Protein AF-A0A2E6GBR0-F1 (afdb_monomer)

pLDDT: mean 82.97, std 11.08, range [47.06, 92.75]

Solvent-accessible surface area (backbone atoms only — not comparable to full-atom values): 4962 Å² total; per-residue (Å²): 114,69,68,62,54,52,50,49,54,52,37,52,53,50,30,54,51,51,44,61,63,38,75,78,36,67,70,58,43,57,55,34,50,76,39,42,78,39,27,40,24,39,39,33,45,91,60,87,48,30,32,29,40,33,25,52,92,62,37,61,44,57,42,83,40,82,57,96,80,38,77,40,76,48,78,43,34,64,67,57,55,52,45,68,75,68,56,84,128

Nearest PDB structures (foldseek):
  6h6p-assembly1_A  TM=8.277E-01  e=2.212E-04  Escherichia coli K-12
  6h6o-assembly1_A  TM=8.328E-01  e=2.212E-04  Escherichia coli K-12
  5a23-assembly1_C  TM=8.916E-01  e=1.043E-02  Pseudomonas aeruginosa
  2cg2-assembly1_A-2  TM=8.653E-01  e=1.792E-02  Pseudomonas aeruginosa PAO1
  2cfz-assembly1_A  TM=8.601E-01  e=2.688E-02  Pseudomonas aeruginosa PAO1

Foldseek 3Di:
DVVQVVVAVVQVVVQVVVQVVCVPPPVSLVVLVVQAQAKEWEQAPPPRWIKIWHRHPSGIHIDTDDDPPHPYYDYYHPVVVVCVVPDDD

Structure (mmCIF, N/CA/C/O backbone):
data_AF-A0A2E6GBR0-F1
#
_entry.id   AF-A0A2E6GBR0-F1
#
loop_
_atom_site.group_PDB
_atom_site.id
_atom_site.type_symbol
_atom_site.label_atom_id
_atom_site.label_alt_id
_atom_site.label_comp_id
_atom_site.label_asym_id
_atom_site.label_entity_id
_atom_site.label_seq_id
_atom_site.pdbx_PDB_ins_code
_atom_site.Cartn_x
_atom_site.Cartn_y
_atom_site.Cartn_z
_atom_site.occupancy
_atom_site.B_iso_or_equiv
_atom_site.auth_seq_id
_atom_site.auth_comp_id
_atom_site.auth_asym_id
_atom_site.auth_atom_id
_atom_site.pdbx_PDB_model_num
ATOM 1 N N . MET A 1 1 ? 3.015 8.681 -22.971 1.00 48.59 1 MET A N 1
ATOM 2 C CA . MET A 1 1 ? 1.762 9.347 -22.544 1.00 48.59 1 MET A CA 1
ATOM 3 C C . MET A 1 1 ? 0.661 8.334 -22.215 1.00 48.59 1 MET A C 1
ATOM 5 O O . MET A 1 1 ? 0.155 8.385 -21.107 1.00 48.59 1 MET A O 1
ATOM 9 N N . ILE A 1 2 ? 0.381 7.356 -23.090 1.00 47.06 2 ILE A N 1
ATOM 10 C CA . ILE A 1 2 ? -0.655 6.318 -22.880 1.00 47.06 2 ILE A CA 1
ATOM 11 C C . ILE A 1 2 ? -0.350 5.383 -21.689 1.00 47.06 2 ILE A C 1
ATOM 13 O O . ILE A 1 2 ? -1.233 5.118 -20.884 1.00 47.06 2 ILE A O 1
ATOM 17 N N . ALA A 1 3 ? 0.904 4.941 -21.522 1.00 55.41 3 ALA A N 1
ATOM 18 C CA . ALA A 1 3 ? 1.285 4.059 -20.410 1.00 55.41 3 ALA A CA 1
ATOM 19 C C . ALA A 1 3 ? 1.043 4.699 -19.031 1.00 55.41 3 ALA A C 1
ATOM 21 O O . ALA A 1 3 ? 0.482 4.058 -18.158 1.00 55.41 3 ALA A O 1
ATOM 22 N N . LYS A 1 4 ? 1.376 5.987 -18.866 1.00 54.25 4 LYS A N 1
ATOM 23 C CA . LYS A 1 4 ? 1.185 6.719 -17.604 1.00 54.25 4 LYS A CA 1
ATOM 24 C C . LYS A 1 4 ? -0.300 6.878 -17.244 1.00 54.25 4 LYS A C 1
ATOM 26 O O . LYS A 1 4 ? -0.664 6.673 -16.097 1.00 54.25 4 LYS A O 1
ATOM 31 N N . GLN A 1 5 ? -1.157 7.154 -18.231 1.00 54.00 5 GLN A N 1
ATOM 32 C CA . GLN A 1 5 ? -2.609 7.247 -18.026 1.00 54.00 5 GLN A CA 1
ATOM 33 C C . GLN A 1 5 ? -3.247 5.894 -17.682 1.00 54.00 5 GLN A C 1
ATOM 35 O O . GLN A 1 5 ? -4.127 5.836 -16.832 1.00 54.00 5 GLN A O 1
ATOM 40 N N . LEU A 1 6 ? -2.798 4.799 -18.306 1.00 55.53 6 LEU A N 1
ATOM 41 C CA . LEU A 1 6 ? -3.265 3.450 -17.962 1.00 55.53 6 LEU A CA 1
ATOM 42 C C . LEU A 1 6 ? -2.807 3.032 -16.558 1.00 55.53 6 LEU A C 1
ATOM 44 O O . LEU A 1 6 ? -3.592 2.438 -15.820 1.00 55.53 6 LEU A O 1
ATOM 48 N N . THR A 1 7 ? -1.578 3.388 -16.168 1.00 62.53 7 THR A N 1
ATOM 49 C CA . THR A 1 7 ? -1.080 3.186 -14.802 1.00 62.53 7 THR A CA 1
ATOM 50 C C . THR A 1 7 ? -1.914 3.973 -13.794 1.00 62.53 7 THR A C 1
ATOM 52 O O . THR A 1 7 ? -2.346 3.400 -12.802 1.00 62.53 7 THR A O 1
ATOM 55 N N . GLU A 1 8 ? -2.212 5.247 -14.056 1.00 69.38 8 GLU A N 1
ATOM 56 C CA . GLU A 1 8 ? -3.031 6.079 -13.161 1.00 69.38 8 GLU A CA 1
AT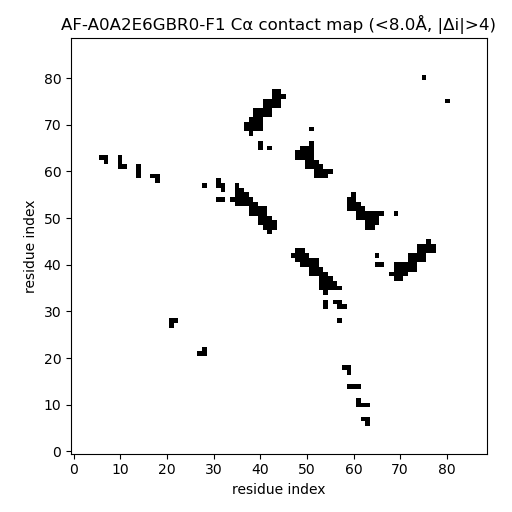OM 57 C C . GLU A 1 8 ? -4.474 5.552 -13.034 1.00 69.38 8 GLU A C 1
ATOM 59 O O . GLU A 1 8 ? -4.989 5.450 -11.923 1.00 69.38 8 GLU A O 1
ATOM 64 N N . LEU A 1 9 ? -5.102 5.108 -14.132 1.00 69.69 9 LEU A N 1
ATOM 65 C CA . LEU A 1 9 ? -6.441 4.494 -14.101 1.00 69.69 9 LEU A CA 1
ATOM 66 C C . LEU A 1 9 ? -6.480 3.183 -13.297 1.00 69.69 9 LEU A C 1
ATOM 68 O O . LEU A 1 9 ? -7.429 2.938 -12.541 1.00 69.69 9 LEU A O 1
ATOM 72 N N . GLY A 1 10 ? -5.456 2.339 -13.453 1.00 75.00 10 GLY A N 1
ATOM 73 C CA . GLY A 1 10 ? -5.308 1.111 -12.672 1.00 75.00 10 GLY A CA 1
ATOM 74 C C . GLY A 1 10 ? -5.104 1.401 -11.184 1.00 75.00 10 GLY A C 1
ATOM 75 O O . GLY A 1 10 ? -5.764 0.795 -10.342 1.00 75.00 10 GLY A O 1
ATOM 76 N N . VAL A 1 11 ? -4.257 2.384 -10.868 1.00 82.81 11 VAL A N 1
ATOM 77 C CA . VAL A 1 11 ? -3.960 2.822 -9.498 1.00 82.81 11 VAL A CA 1
ATOM 78 C C . VAL A 1 11 ? -5.208 3.354 -8.792 1.00 82.81 11 VAL A C 1
ATOM 80 O O . VAL A 1 11 ? -5.495 2.920 -7.680 1.00 82.81 11 VAL A O 1
ATOM 83 N N . THR A 1 12 ? -6.011 4.205 -9.439 1.00 84.62 12 THR A N 1
ATOM 84 C CA . THR A 1 12 ? -7.266 4.706 -8.846 1.00 84.62 12 THR A CA 1
ATOM 85 C C . THR A 1 12 ? -8.274 3.587 -8.576 1.00 84.62 12 THR A C 1
ATOM 87 O O . THR A 1 12 ? -8.990 3.616 -7.576 1.00 84.62 12 THR A O 1
ATOM 90 N N . SER A 1 13 ? -8.362 2.590 -9.461 1.00 85.31 13 SER A N 1
ATOM 91 C CA . SER A 1 13 ? -9.271 1.453 -9.261 1.00 85.31 13 SER A CA 1
ATOM 92 C C . SER A 1 13 ? -8.824 0.579 -8.084 1.00 85.31 13 SER A C 1
ATOM 94 O O . SER A 1 13 ? -9.657 0.161 -7.280 1.00 85.31 13 SER A O 1
ATOM 96 N N . LEU A 1 14 ? -7.512 0.356 -7.954 1.00 85.69 14 LEU A N 1
ATOM 97 C CA . LEU A 1 14 ? -6.909 -0.365 -6.834 1.00 85.69 14 LEU A CA 1
ATOM 98 C C . LEU A 1 14 ? -7.112 0.372 -5.504 1.00 85.69 14 LEU A C 1
ATOM 100 O O . LEU A 1 14 ? -7.497 -0.248 -4.519 1.00 85.69 14 LEU A O 1
ATOM 104 N N . GLU A 1 15 ? -6.912 1.689 -5.487 1.00 90.50 15 GLU A N 1
ATOM 105 C CA . GLU A 1 15 ? -7.149 2.539 -4.317 1.00 90.50 15 GLU A CA 1
ATOM 106 C C . GLU A 1 15 ? -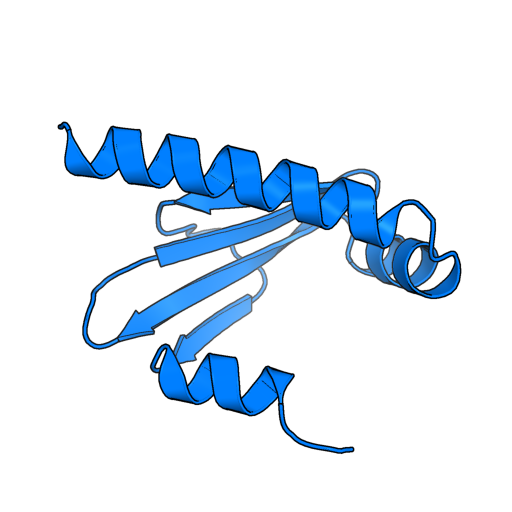8.584 2.394 -3.795 1.00 90.50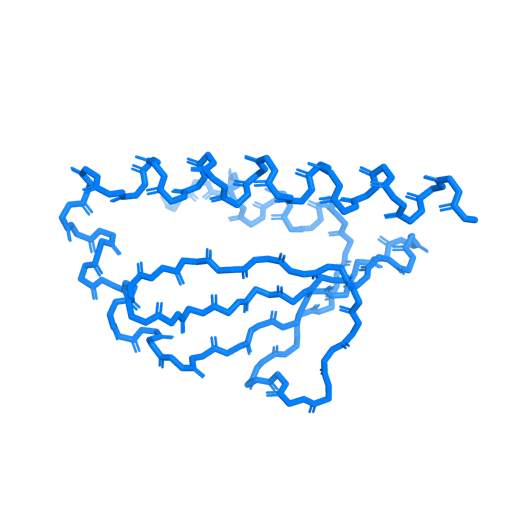 15 GLU A C 1
ATOM 108 O O . GLU A 1 15 ? -8.794 2.125 -2.612 1.00 90.50 15 GLU A O 1
ATOM 113 N N . LYS A 1 16 ? -9.584 2.507 -4.680 1.00 90.00 16 LYS A N 1
ATOM 114 C CA . LYS A 1 16 ? -10.998 2.344 -4.306 1.00 90.00 16 LYS A CA 1
ATOM 115 C C . LYS A 1 16 ? -11.292 0.954 -3.756 1.00 90.00 16 LYS A C 1
ATOM 117 O O . LYS A 1 16 ? -12.021 0.838 -2.776 1.00 90.00 16 LYS A O 1
ATOM 122 N N . LEU A 1 17 ? -10.741 -0.084 -4.386 1.00 90.38 17 LEU A N 1
ATOM 123 C CA . LEU A 1 17 ? -10.929 -1.463 -3.946 1.00 90.38 17 LEU A CA 1
ATOM 124 C C . LEU A 1 17 ? -10.348 -1.684 -2.546 1.00 90.38 17 LEU A C 1
ATOM 126 O O . LEU A 1 17 ? -11.024 -2.263 -1.702 1.00 90.38 17 LEU A O 1
ATOM 130 N N . LEU A 1 18 ? -9.132 -1.196 -2.292 1.00 89.94 18 LEU A N 1
ATOM 131 C CA . LEU A 1 18 ? -8.482 -1.313 -0.987 1.00 89.94 18 LEU A CA 1
ATOM 132 C C . LEU A 1 18 ? -9.270 -0.578 0.093 1.00 89.94 18 LEU A C 1
ATOM 134 O O . LEU A 1 18 ? -9.597 -1.186 1.105 1.00 89.94 18 LEU A O 1
ATOM 138 N N . ASN A 1 19 ? -9.653 0.679 -0.147 1.00 92.00 19 ASN A N 1
ATOM 139 C CA . ASN A 1 19 ? -10.468 1.436 0.805 1.00 92.00 19 ASN A CA 1
ATOM 140 C C . ASN A 1 19 ? -11.814 0.752 1.086 1.00 92.00 19 ASN A C 1
ATOM 142 O O . ASN A 1 19 ? -12.247 0.704 2.232 1.00 92.00 19 ASN A O 1
ATOM 146 N N . ALA A 1 20 ? -12.471 0.190 0.067 1.00 90.62 20 ALA A N 1
ATOM 147 C CA . ALA A 1 20 ? -13.721 -0.541 0.259 1.00 90.62 20 ALA A CA 1
ATOM 148 C C . ALA A 1 20 ? -13.527 -1.840 1.057 1.00 90.62 20 ALA A C 1
ATOM 150 O O . ALA A 1 20 ? -14.391 -2.192 1.854 1.00 90.62 20 ALA A O 1
ATOM 151 N N . ALA A 1 21 ? -12.411 -2.544 0.850 1.00 88.56 21 ALA A N 1
ATOM 152 C CA . ALA A 1 21 ? -12.101 -3.773 1.571 1.00 88.56 21 ALA A CA 1
ATOM 153 C C . ALA A 1 21 ? -11.815 -3.510 3.057 1.00 88.56 21 ALA A C 1
ATOM 155 O O . ALA A 1 21 ? -12.311 -4.247 3.903 1.00 88.56 21 ALA A O 1
ATOM 156 N N . VAL A 1 22 ? -11.063 -2.451 3.375 1.00 90.06 22 VAL A N 1
ATOM 157 C CA . VAL A 1 22 ? -10.697 -2.127 4.765 1.00 90.06 22 VAL A CA 1
ATOM 158 C C . VAL A 1 22 ? -11.819 -1.435 5.538 1.00 90.06 22 VAL A C 1
ATOM 160 O O . VAL A 1 22 ? -11.894 -1.597 6.746 1.00 90.06 22 VAL A O 1
ATOM 163 N N . ALA A 1 23 ? -12.733 -0.717 4.873 1.00 85.38 23 ALA A N 1
ATOM 164 C CA . ALA A 1 23 ? -13.785 0.063 5.541 1.00 85.38 23 ALA A CA 1
ATOM 165 C C . ALA A 1 23 ? -14.733 -0.759 6.435 1.00 85.38 23 ALA A C 1
ATOM 167 O O . ALA A 1 23 ? -15.417 -0.191 7.285 1.00 85.38 23 ALA A O 1
ATOM 168 N N . TYR A 1 24 ? -14.808 -2.075 6.228 1.00 82.88 24 TYR A N 1
ATOM 169 C CA . TYR A 1 24 ? -15.663 -2.973 7.007 1.00 82.88 24 TYR A CA 1
ATOM 170 C C . TYR A 1 24 ? -14.898 -3.793 8.050 1.00 82.88 24 TYR A C 1
ATOM 172 O O . TYR A 1 24 ? -15.531 -4.525 8.811 1.00 82.88 24 TYR A O 1
ATOM 180 N N . ASP A 1 25 ? -13.570 -3.674 8.096 1.00 89.38 25 ASP A N 1
ATOM 181 C CA . ASP A 1 25 ? -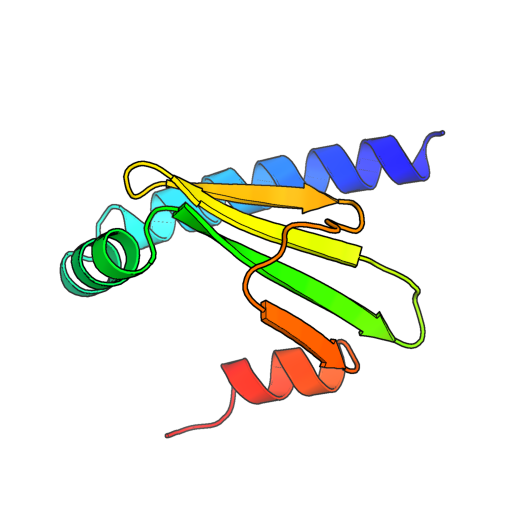12.727 -4.375 9.054 1.00 89.38 25 ASP A CA 1
ATOM 182 C C . ASP A 1 25 ? -12.235 -3.407 10.132 1.00 89.38 25 ASP A C 1
ATOM 184 O O . ASP A 1 25 ? -11.323 -2.612 9.911 1.00 89.38 25 ASP A O 1
ATOM 188 N N . VAL A 1 26 ? -12.885 -3.452 11.297 1.00 87.38 26 VAL A N 1
ATOM 189 C CA . VAL A 1 26 ? -12.660 -2.494 12.393 1.00 87.38 26 VAL A CA 1
ATOM 190 C C . VAL A 1 26 ? -11.202 -2.504 12.858 1.00 87.38 26 VAL A C 1
ATOM 192 O O . VAL A 1 26 ? -10.625 -1.440 13.047 1.00 87.38 26 VAL A O 1
ATOM 195 N N . GLU A 1 27 ? -10.593 -3.686 12.972 1.00 90.12 27 GLU A N 1
ATOM 196 C CA . GLU A 1 27 ? -9.193 -3.830 13.388 1.00 90.12 27 GLU A CA 1
ATOM 197 C C . GLU A 1 27 ? -8.240 -3.165 12.382 1.00 90.12 27 GLU A C 1
ATOM 199 O O . GLU A 1 27 ? -7.366 -2.388 12.767 1.00 90.12 27 GLU A O 1
ATOM 204 N N . THR A 1 28 ? -8.434 -3.393 11.078 1.00 88.88 28 THR A N 1
ATOM 205 C CA . THR A 1 28 ? -7.623 -2.723 10.051 1.00 88.88 28 THR A CA 1
ATOM 206 C C . THR A 1 28 ? -7.849 -1.212 10.034 1.00 88.88 28 THR A C 1
ATOM 208 O O . THR A 1 28 ? -6.895 -0.469 9.809 1.00 88.88 28 THR A O 1
ATOM 211 N N . VAL A 1 29 ? -9.073 -0.728 10.272 1.00 88.06 29 VAL A N 1
ATOM 212 C CA . VAL A 1 29 ? -9.349 0.719 10.347 1.00 88.06 29 VAL A CA 1
ATOM 213 C C . VAL A 1 29 ? -8.584 1.368 11.500 1.00 88.06 29 VAL A C 1
ATOM 215 O O . VAL A 1 29 ? -7.938 2.390 11.280 1.00 88.06 29 VAL A O 1
ATOM 218 N N . GLU A 1 30 ? -8.586 0.762 12.688 1.00 90.06 30 GLU A N 1
ATOM 219 C CA . GLU A 1 30 ? -7.828 1.264 13.844 1.00 90.06 30 GLU A CA 1
ATOM 220 C C . GLU A 1 30 ? -6.319 1.319 13.546 1.00 90.06 30 GLU A C 1
ATOM 222 O O . GLU A 1 30 ? -5.671 2.338 13.785 1.00 90.06 30 GLU A O 1
ATOM 227 N N . LEU A 1 31 ? -5.763 0.278 12.915 1.00 89.62 31 LEU A N 1
ATOM 228 C CA . LEU A 1 31 ? -4.357 0.269 12.490 1.00 89.62 31 LEU A CA 1
ATOM 229 C C . LEU A 1 31 ? -4.044 1.343 11.434 1.00 89.62 31 LEU A C 1
ATOM 231 O O . LEU A 1 31 ? -2.943 1.893 11.411 1.00 89.62 31 LEU A O 1
ATOM 235 N N . LEU A 1 32 ? -4.987 1.657 10.543 1.00 89.38 32 LEU A N 1
ATOM 236 C CA . LEU A 1 32 ? -4.813 2.725 9.556 1.00 89.38 32 LEU A CA 1
ATOM 237 C C . LEU A 1 32 ? -4.809 4.113 10.202 1.00 89.38 32 LEU A C 1
ATOM 239 O O . LEU A 1 32 ? -4.077 4.984 9.734 1.00 89.38 32 LEU A O 1
ATOM 243 N N . GLU A 1 33 ? -5.574 4.329 11.272 1.00 88.31 33 GLU A N 1
ATOM 244 C CA . GLU A 1 33 ? -5.525 5.584 12.029 1.00 88.31 33 GLU A CA 1
ATOM 245 C C . GLU A 1 33 ? -4.149 5.808 12.675 1.00 88.31 33 GLU A C 1
ATOM 247 O O . GLU A 1 33 ? -3.640 6.929 12.645 1.00 88.31 33 GLU A O 1
ATOM 252 N N . GLU A 1 34 ? -3.491 4.754 13.170 1.00 89.44 34 GLU A N 1
ATOM 253 C CA . GLU A 1 34 ? -2.114 4.842 13.687 1.00 89.44 34 GLU A CA 1
ATOM 254 C C . GLU A 1 34 ? -1.090 5.209 12.602 1.00 89.44 34 GLU A C 1
ATOM 256 O O . GLU A 1 34 ? -0.064 5.831 12.883 1.00 89.44 34 GLU A O 1
ATOM 261 N N . LEU A 1 35 ? -1.374 4.842 11.352 1.00 88.69 35 LEU A N 1
ATOM 262 C CA . LEU A 1 35 ? -0.539 5.145 10.191 1.00 88.69 35 LEU A CA 1
ATOM 263 C C . LEU A 1 35 ? -0.887 6.486 9.539 1.00 88.69 35 LEU A C 1
ATOM 265 O O . LEU A 1 35 ? -0.322 6.812 8.492 1.00 88.69 35 LEU A O 1
ATOM 269 N N . ASN A 1 36 ? -1.790 7.275 10.120 1.00 88.94 36 ASN A N 1
ATOM 270 C CA . ASN A 1 36 ? -2.192 8.547 9.540 1.00 88.94 36 ASN A CA 1
ATOM 271 C C . ASN A 1 36 ? -0.986 9.479 9.310 1.00 88.94 36 ASN A C 1
ATOM 273 O O . ASN A 1 36 ? -0.037 9.505 10.092 1.00 88.94 36 ASN A O 1
ATOM 277 N N . ASP A 1 37 ? -1.003 10.204 8.192 1.00 88.19 37 ASP A N 1
ATOM 278 C CA . ASP A 1 37 ? 0.090 11.049 7.692 1.00 88.19 37 ASP A CA 1
ATOM 279 C C . ASP A 1 37 ? 1.390 10.297 7.335 1.00 88.19 37 ASP A C 1
ATOM 281 O O . ASP A 1 37 ? 2.375 10.906 6.904 1.00 88.19 37 ASP A O 1
ATOM 285 N N . THR A 1 38 ? 1.398 8.963 7.417 1.00 90.44 38 THR A N 1
ATOM 286 C CA . THR A 1 38 ? 2.523 8.145 6.956 1.00 90.44 38 THR A CA 1
ATOM 287 C C . THR A 1 38 ? 2.481 8.002 5.443 1.00 90.44 38 THR A C 1
ATOM 289 O O . THR A 1 38 ? 1.448 7.687 4.846 1.00 90.44 38 THR A O 1
ATOM 292 N N . THR A 1 39 ? 3.642 8.185 4.813 1.00 91.94 39 THR A N 1
ATOM 293 C CA . THR A 1 39 ? 3.838 7.924 3.385 1.00 91.94 39 THR A CA 1
ATOM 294 C C . THR A 1 39 ? 4.904 6.852 3.187 1.00 91.94 39 THR A C 1
ATOM 296 O O . THR A 1 39 ? 6.024 6.966 3.677 1.00 91.94 39 THR A O 1
ATOM 299 N N . ILE A 1 40 ? 4.573 5.814 2.428 1.00 91.25 40 ILE A N 1
ATOM 300 C CA . ILE A 1 40 ? 5.454 4.704 2.075 1.00 91.25 40 ILE A CA 1
ATOM 301 C C . ILE A 1 40 ? 5.730 4.769 0.573 1.00 91.25 40 ILE A C 1
ATOM 303 O O . ILE A 1 40 ? 4.810 4.703 -0.243 1.00 91.25 40 ILE A O 1
ATOM 307 N N . ALA A 1 41 ? 7.001 4.869 0.197 1.00 91.50 41 ALA A N 1
ATOM 308 C CA . ALA A 1 41 ? 7.441 4.715 -1.183 1.00 91.50 41 ALA A CA 1
ATOM 309 C C . ALA A 1 41 ? 7.796 3.249 -1.462 1.00 91.50 41 ALA A C 1
ATOM 311 O O . ALA A 1 41 ? 8.543 2.617 -0.715 1.00 91.50 41 ALA A O 1
ATOM 312 N N . LEU A 1 42 ? 7.277 2.715 -2.562 1.00 90.12 42 LEU A N 1
ATOM 313 C CA . LEU A 1 42 ? 7.560 1.383 -3.078 1.00 90.12 42 LEU A CA 1
ATOM 314 C C . LEU A 1 42 ? 8.353 1.528 -4.372 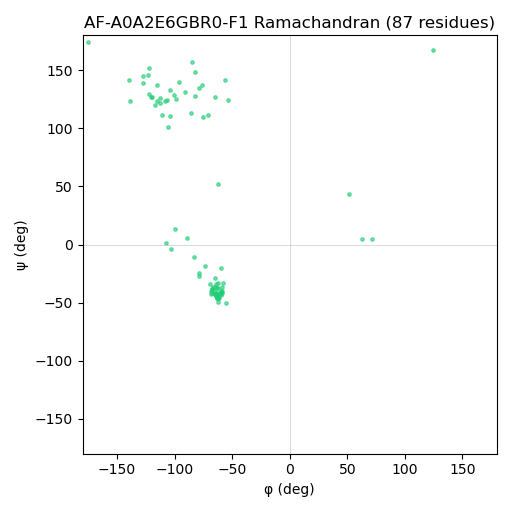1.00 90.12 42 LEU A C 1
ATOM 316 O O . LEU A 1 42 ? 7.815 1.988 -5.379 1.00 90.12 42 LEU A O 1
ATOM 320 N N . HIS A 1 43 ? 9.620 1.132 -4.346 1.00 90.25 43 HIS A N 1
ATOM 321 C CA . HIS A 1 43 ? 10.485 1.063 -5.518 1.00 90.25 43 HIS A CA 1
ATOM 322 C C . HIS A 1 43 ? 10.635 -0.393 -5.940 1.00 90.25 43 HIS A C 1
ATOM 324 O O . HIS A 1 43 ? 11.242 -1.212 -5.239 1.00 90.25 43 HIS A O 1
ATOM 330 N N . ILE A 1 44 ? 10.047 -0.713 -7.088 1.00 88.19 44 ILE A N 1
ATOM 331 C CA . ILE A 1 44 ? 10.030 -2.064 -7.633 1.00 88.19 44 ILE A CA 1
ATOM 332 C C . ILE A 1 44 ? 11.171 -2.200 -8.653 1.00 88.19 44 ILE A C 1
ATOM 334 O O . ILE A 1 44 ? 11.432 -1.281 -9.417 1.00 88.19 44 ILE A O 1
ATOM 338 N N . SER A 1 45 ? 11.857 -3.344 -8.663 1.00 83.69 45 SER A N 1
ATOM 339 C CA . SER A 1 45 ? 12.894 -3.714 -9.642 1.00 83.69 45 SER A CA 1
ATOM 340 C C . SER A 1 45 ? 12.529 -5.029 -10.350 1.00 83.69 45 SER A C 1
ATOM 342 O O . SER A 1 45 ? 11.868 -5.880 -9.745 1.00 83.69 45 SER A O 1
ATOM 344 N N . PRO A 1 46 ? 12.960 -5.279 -11.606 1.00 68.62 46 PRO A N 1
ATOM 345 C CA . PRO A 1 46 ? 13.774 -4.426 -12.487 1.00 68.62 46 PRO A CA 1
ATOM 346 C C . PRO A 1 46 ? 12.970 -3.363 -13.258 1.00 68.62 46 PRO A C 1
ATOM 348 O O . PRO A 1 46 ? 13.550 -2.497 -13.901 1.00 68.62 46 PRO A O 1
ATOM 351 N N . LEU A 1 47 ? 11.639 -3.446 -13.230 1.00 66.75 47 LEU A N 1
ATOM 352 C CA . LEU A 1 47 ? 10.744 -2.424 -13.767 1.00 66.75 47 LEU A CA 1
ATOM 353 C C . LEU A 1 47 ? 10.746 -1.253 -12.787 1.00 66.75 47 LEU A C 1
ATOM 355 O O . LEU A 1 47 ? 10.179 -1.453 -11.725 1.00 66.75 47 LEU A O 1
ATOM 359 N N . GLU A 1 48 ? 11.339 -0.098 -13.132 1.00 69.81 48 GLU A N 1
ATOM 360 C CA . GLU A 1 48 ? 11.430 1.146 -12.324 1.00 69.81 48 GLU A CA 1
ATOM 361 C C . GLU A 1 48 ? 10.050 1.769 -12.003 1.00 69.81 48 GLU A C 1
ATOM 363 O O . GLU A 1 48 ? 9.751 2.929 -12.291 1.00 69.81 48 GLU A O 1
ATOM 368 N N . TRP A 1 49 ? 9.141 0.969 -11.461 1.00 78.31 49 TRP A N 1
ATOM 369 C CA . TRP A 1 49 ? 7.840 1.395 -10.999 1.00 78.31 49 TRP A CA 1
ATOM 370 C C . TRP A 1 49 ? 7.998 1.896 -9.577 1.00 78.31 49 TRP A C 1
ATOM 372 O O . TRP A 1 49 ? 8.280 1.130 -8.654 1.00 78.31 49 TRP A O 1
ATOM 382 N N . CYS A 1 50 ? 7.784 3.195 -9.424 1.00 84.94 50 CYS A N 1
ATOM 383 C CA . CYS A 1 50 ? 7.668 3.829 -8.128 1.00 84.94 50 CYS A CA 1
ATOM 384 C C . CYS A 1 50 ? 6.187 4.043 -7.831 1.00 84.94 50 CYS A C 1
ATOM 386 O O . CYS A 1 50 ? 5.465 4.603 -8.660 1.00 84.94 50 CYS A O 1
ATOM 388 N N . TYR A 1 51 ? 5.740 3.608 -6.661 1.00 87.19 51 TYR A N 1
ATOM 389 C CA . TYR A 1 51 ? 4.425 3.944 -6.129 1.00 87.19 51 TYR A CA 1
ATOM 390 C C . TYR A 1 51 ? 4.590 4.600 -4.769 1.00 87.19 51 TYR A C 1
ATOM 392 O O . TYR A 1 51 ? 5.478 4.242 -4.003 1.00 87.19 51 TYR A O 1
ATOM 400 N N . CYS A 1 52 ? 3.714 5.540 -4.460 1.00 90.06 52 CYS A N 1
ATOM 401 C CA . CYS A 1 52 ? 3.602 6.140 -3.145 1.00 90.06 52 CYS A CA 1
ATOM 402 C C . CYS A 1 52 ? 2.243 5.769 -2.575 1.00 90.06 52 CYS A C 1
ATOM 404 O O . CYS A 1 52 ? 1.219 6.041 -3.202 1.00 90.06 52 CYS A O 1
ATOM 406 N N . VAL A 1 53 ? 2.257 5.144 -1.407 1.00 91.06 53 VAL A N 1
ATOM 407 C CA . VAL A 1 53 ? 1.069 4.827 -0.624 1.00 91.06 53 VAL A CA 1
ATOM 408 C C . VAL A 1 53 ? 1.075 5.756 0.577 1.00 91.06 53 VAL A C 1
ATOM 410 O O . VAL A 1 53 ? 2.052 5.788 1.316 1.00 91.06 53 VAL A O 1
ATOM 413 N N . SER A 1 54 ? 0.018 6.528 0.769 1.00 92.00 54 SER A N 1
ATOM 414 C CA . SER A 1 54 ? -0.122 7.402 1.935 1.00 92.00 54 SER A CA 1
ATOM 415 C C . SER A 1 54 ? -1.445 7.141 2.624 1.00 92.00 54 SER A C 1
ATOM 417 O O . SER A 1 54 ? -2.438 6.888 1.943 1.00 92.00 54 SER A O 1
ATOM 419 N N . VAL A 1 55 ? -1.474 7.246 3.947 1.00 90.75 55 VAL A N 1
ATOM 420 C CA . VAL A 1 55 ? -2.718 7.167 4.717 1.00 90.75 55 VAL A CA 1
ATOM 421 C C . VAL A 1 55 ? -3.076 8.562 5.211 1.00 90.75 55 VAL A C 1
ATOM 423 O O . VAL A 1 55 ? -2.254 9.230 5.830 1.00 90.75 55 VAL A O 1
ATOM 426 N N . GLN A 1 56 ? -4.280 9.0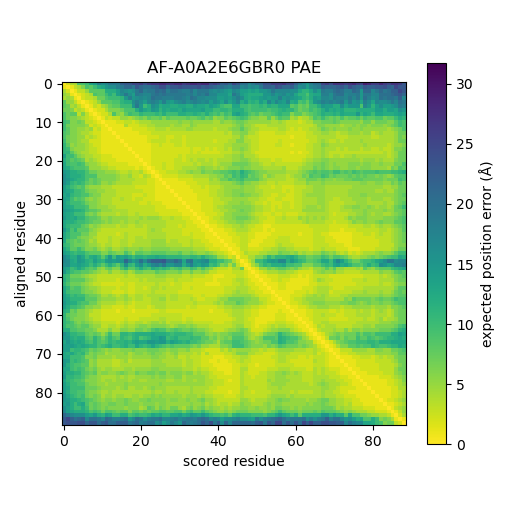28 4.885 1.00 87.62 56 GLN A N 1
ATOM 427 C CA . GLN A 1 56 ? -4.789 10.335 5.300 1.00 87.62 56 GLN A CA 1
ATOM 428 C C . GLN A 1 56 ? -6.252 10.216 5.714 1.00 87.62 56 GLN A C 1
ATOM 430 O O . GLN A 1 56 ? -7.091 9.795 4.922 1.00 87.62 56 GLN A O 1
ATOM 435 N N . ASN A 1 57 ? -6.565 10.616 6.944 1.00 84.69 57 ASN A N 1
ATOM 436 C CA . ASN A 1 57 ? -7.888 10.513 7.560 1.00 84.69 57 ASN A CA 1
ATOM 437 C C . ASN A 1 57 ? -8.472 9.091 7.469 1.00 84.69 57 ASN A C 1
ATOM 439 O O . ASN A 1 57 ? -9.626 8.922 7.082 1.00 84.69 57 ASN A O 1
ATOM 443 N N . GLY A 1 58 ? -7.650 8.068 7.729 1.00 82.06 58 GLY A N 1
ATOM 444 C CA . GLY A 1 58 ? -8.060 6.661 7.618 1.00 82.06 58 GLY A CA 1
ATOM 445 C C . GLY A 1 58 ? -8.261 6.163 6.179 1.00 82.06 58 GLY A C 1
ATOM 446 O O . GLY A 1 58 ? -8.668 5.022 5.976 1.00 82.06 58 GLY A O 1
ATOM 447 N N . HIS A 1 59 ? -7.958 6.983 5.168 1.00 88.56 59 HIS A N 1
ATOM 448 C CA . HIS A 1 59 ? -8.045 6.604 3.761 1.00 88.56 59 HIS A CA 1
ATOM 449 C C . HIS A 1 59 ? -6.674 6.336 3.156 1.00 88.56 59 HIS A C 1
ATOM 451 O O . HIS A 1 59 ? -5.748 7.142 3.266 1.00 88.56 59 HIS A O 1
ATOM 457 N N . ILE A 1 60 ? -6.568 5.221 2.439 1.00 92.75 60 ILE A N 1
ATOM 458 C CA . ILE A 1 60 ? -5.371 4.864 1.681 1.00 92.75 60 ILE A CA 1
ATOM 459 C C . ILE A 1 60 ? -5.417 5.607 0.346 1.00 92.75 60 ILE A C 1
ATOM 461 O O . ILE A 1 60 ? -6.394 5.505 -0.389 1.00 92.75 60 ILE A O 1
ATOM 465 N N . THR A 1 61 ? -4.356 6.325 0.002 1.00 91.50 61 THR A N 1
ATOM 466 C CA . THR A 1 61 ? -4.166 6.944 -1.315 1.00 91.50 61 THR A CA 1
ATOM 467 C C . THR A 1 61 ? -2.973 6.301 -1.999 1.00 91.50 61 THR A C 1
ATOM 469 O O . THR A 1 61 ? -1.934 6.102 -1.365 1.00 91.50 61 THR A O 1
ATOM 472 N N . ILE A 1 62 ? -3.089 6.002 -3.292 1.00 90.00 62 ILE A N 1
ATOM 473 C CA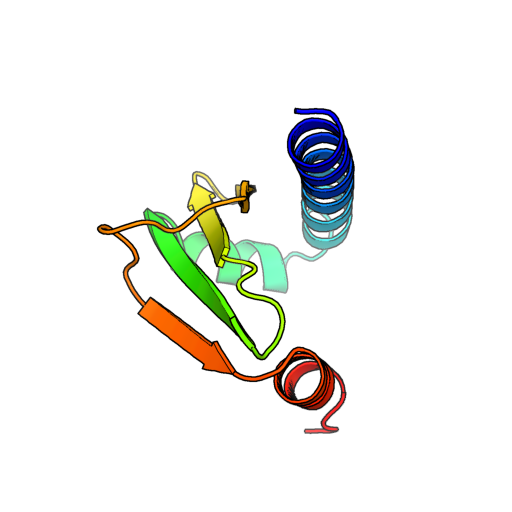 . ILE A 1 62 ? -1.995 5.432 -4.082 1.00 90.00 62 ILE A CA 1
ATOM 474 C C . ILE A 1 62 ? -1.705 6.349 -5.264 1.00 90.00 62 ILE A C 1
ATOM 476 O O . ILE A 1 62 ? -2.590 6.720 -6.031 1.00 90.00 62 ILE A O 1
ATOM 480 N N . LYS A 1 63 ? -0.434 6.706 -5.445 1.00 87.19 63 LYS A N 1
ATOM 481 C CA . LYS A 1 63 ? 0.035 7.507 -6.581 1.00 87.19 63 LYS A CA 1
ATOM 482 C C . LYS A 1 63 ? 1.193 6.809 -7.270 1.00 87.19 63 LYS A C 1
ATOM 484 O O . LYS A 1 63 ? 2.083 6.279 -6.614 1.00 87.19 63 LYS A O 1
ATOM 489 N N . SER A 1 64 ? 1.212 6.833 -8.598 1.00 84.94 64 SER A N 1
ATOM 490 C CA . SER A 1 64 ? 2.405 6.448 -9.353 1.00 84.94 64 SER A CA 1
ATOM 491 C C . SER A 1 64 ? 3.445 7.569 -9.307 1.00 84.94 64 SER A C 1
ATOM 493 O O . SER A 1 64 ? 3.104 8.733 -9.521 1.00 84.94 64 SER A O 1
ATOM 495 N N . GLY A 1 65 ? 4.707 7.215 -9.107 1.00 81.25 65 GLY A N 1
ATOM 496 C CA . GLY A 1 65 ? 5.838 8.131 -9.002 1.00 81.25 65 GLY A CA 1
ATOM 497 C C . GLY A 1 65 ? 6.622 7.939 -7.707 1.00 81.25 65 GLY A C 1
ATOM 498 O O . GLY A 1 65 ? 6.184 7.247 -6.790 1.00 81.25 65 GLY A O 1
ATOM 499 N N . ALA A 1 66 ? 7.806 8.546 -7.657 1.00 73.50 66 ALA A N 1
ATOM 500 C CA . ALA A 1 66 ? 8.597 8.642 -6.437 1.00 73.50 66 ALA A CA 1
ATOM 501 C C . ALA A 1 66 ? 8.107 9.821 -5.580 1.00 73.50 66 ALA A C 1
ATOM 503 O O . ALA A 1 66 ? 7.682 10.844 -6.121 1.00 73.50 66 ALA A O 1
ATOM 504 N N . SER A 1 67 ? 8.215 9.694 -4.258 1.00 77.25 67 SER A N 1
ATOM 505 C CA . SER A 1 67 ? 8.017 10.791 -3.309 1.00 77.25 67 SER A CA 1
ATOM 506 C C . SER A 1 67 ? 9.294 10.985 -2.511 1.00 77.25 67 SER A C 1
ATOM 508 O O . SER A 1 67 ? 9.810 10.043 -1.915 1.00 77.25 67 SER A O 1
ATOM 510 N N . VAL A 1 68 ? 9.797 12.218 -2.500 1.00 73.38 68 VAL A N 1
ATOM 511 C CA . VAL A 1 68 ? 10.974 12.608 -1.707 1.00 73.38 68 VAL A CA 1
ATOM 512 C C . VAL A 1 68 ? 10.620 12.710 -0.216 1.00 73.38 68 VAL A C 1
ATOM 514 O O . VAL A 1 68 ? 11.497 12.650 0.636 1.00 73.38 68 VAL A O 1
ATOM 517 N N . GLU A 1 69 ? 9.329 12.818 0.098 1.00 81.94 69 GLU A N 1
ATOM 518 C CA . GLU A 1 69 ? 8.795 13.011 1.451 1.00 81.94 69 GLU A CA 1
ATOM 519 C C . GLU A 1 69 ? 8.277 11.704 2.071 1.00 81.94 69 GLU A C 1
ATOM 521 O O . GLU A 1 69 ? 7.561 11.721 3.069 1.00 81.94 69 GLU A O 1
ATOM 526 N N . ALA A 1 70 ? 8.604 10.550 1.482 1.00 87.00 70 ALA A N 1
ATOM 527 C CA . ALA A 1 70 ? 8.195 9.270 2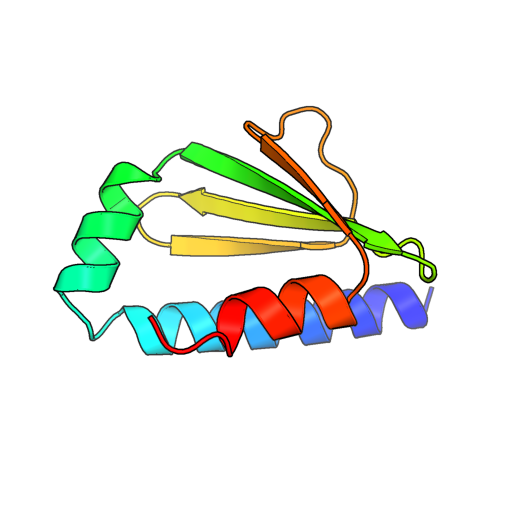.038 1.00 87.00 70 ALA A CA 1
ATOM 528 C C . ALA A 1 70 ? 8.852 9.028 3.406 1.00 87.00 70 ALA A C 1
ATOM 530 O O . ALA A 1 70 ? 10.075 9.058 3.537 1.00 87.00 70 ALA A O 1
ATOM 531 N N . SER A 1 71 ? 8.031 8.723 4.410 1.00 89.62 71 SER A N 1
ATOM 532 C CA . SER A 1 71 ? 8.455 8.321 5.753 1.00 89.62 71 SER A CA 1
ATOM 533 C C . SER A 1 71 ? 9.334 7.068 5.707 1.00 89.62 71 SER A C 1
ATOM 535 O O . SER A 1 71 ? 10.296 6.949 6.463 1.00 89.62 71 SER A O 1
ATOM 537 N N . VAL A 1 72 ? 9.018 6.137 4.800 1.00 90.38 72 VAL A N 1
ATOM 538 C CA . VAL A 1 72 ? 9.786 4.910 4.553 1.00 90.38 72 VAL A CA 1
ATOM 539 C C . VAL A 1 72 ? 9.849 4.636 3.054 1.00 90.38 72 VAL A C 1
ATOM 541 O O . VAL A 1 72 ? 8.863 4.811 2.343 1.00 90.38 72 VAL A O 1
ATOM 544 N N . THR A 1 73 ? 11.000 4.163 2.567 1.00 90.38 73 THR A N 1
ATOM 545 C CA . THR A 1 73 ? 11.156 3.666 1.191 1.00 90.38 73 THR A CA 1
ATOM 546 C C . THR A 1 73 ? 11.521 2.186 1.205 1.00 90.38 73 THR A C 1
ATOM 548 O O . THR A 1 73 ? 12.566 1.803 1.732 1.00 90.38 73 THR A O 1
ATOM 551 N N . LEU A 1 74 ? 10.679 1.355 0.594 1.00 90.06 74 LEU A N 1
ATOM 552 C CA . LEU A 1 74 ? 10.918 -0.071 0.406 1.00 90.06 74 LEU A CA 1
ATOM 553 C C . LEU A 1 74 ? 11.439 -0.319 -1.009 1.00 90.06 74 LEU A C 1
ATOM 555 O O . LEU A 1 74 ? 10.795 0.046 -1.990 1.00 90.06 74 LEU A O 1
ATOM 559 N N . ASN A 1 75 ? 12.596 -0.971 -1.106 1.00 90.75 75 ASN A N 1
ATOM 560 C CA . ASN A 1 75 ? 13.222 -1.329 -2.376 1.00 90.75 75 ASN A CA 1
ATOM 561 C C . ASN A 1 75 ? 13.201 -2.852 -2.525 1.00 90.75 75 ASN A C 1
ATOM 563 O O . ASN A 1 75 ? 13.676 -3.562 -1.638 1.00 90.75 75 ASN A O 1
ATOM 567 N N . GLY A 1 76 ? 12.672 -3.366 -3.632 1.00 89.81 76 GLY A N 1
ATOM 568 C CA . GLY A 1 76 ? 12.552 -4.810 -3.824 1.00 89.81 76 GLY A CA 1
ATOM 569 C C . GLY A 1 76 ? 12.019 -5.195 -5.196 1.00 89.81 76 GLY A C 1
ATOM 570 O O . GLY A 1 76 ? 11.642 -4.347 -5.994 1.00 89.81 76 GLY A O 1
ATOM 571 N N . SER A 1 77 ? 11.994 -6.490 -5.504 1.00 89.50 77 SER A N 1
ATOM 572 C CA . SER A 1 77 ? 11.306 -6.972 -6.704 1.00 89.50 77 SER A CA 1
ATOM 573 C C . SER A 1 77 ? 9.820 -7.189 -6.431 1.00 89.50 77 SER A C 1
ATOM 575 O O . SER A 1 77 ? 9.420 -7.428 -5.292 1.00 89.50 77 SER A O 1
ATOM 577 N N . ILE A 1 78 ? 8.989 -7.174 -7.479 1.00 86.50 78 ILE A N 1
ATOM 578 C CA . ILE A 1 78 ? 7.551 -7.467 -7.329 1.00 86.50 78 ILE A CA 1
ATOM 579 C C . ILE A 1 78 ? 7.313 -8.857 -6.720 1.00 86.50 78 ILE A C 1
ATOM 581 O O . ILE A 1 78 ? 6.391 -9.040 -5.935 1.00 86.50 78 ILE A O 1
ATOM 585 N N . ILE A 1 79 ? 8.195 -9.815 -7.026 1.00 87.94 79 ILE A N 1
ATOM 586 C CA . ILE A 1 79 ? 8.160 -11.174 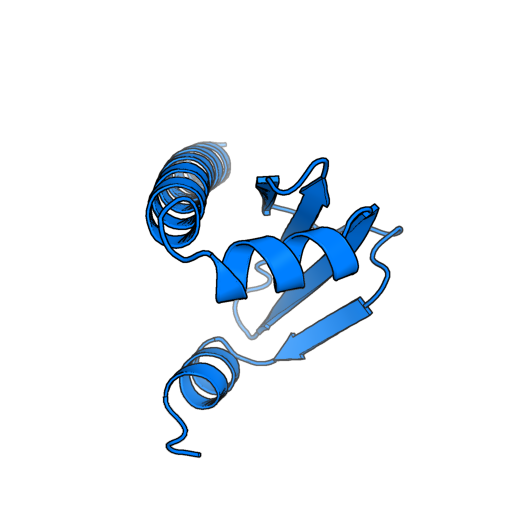-6.474 1.00 87.94 79 ILE A CA 1
ATOM 587 C C . ILE A 1 79 ? 8.471 -11.154 -4.973 1.00 87.94 79 ILE A C 1
ATOM 589 O O . ILE A 1 79 ? 7.800 -11.840 -4.209 1.00 87.94 79 ILE A O 1
ATOM 593 N N . ALA A 1 80 ? 9.450 -10.354 -4.535 1.00 88.56 80 ALA A N 1
ATOM 594 C CA . ALA A 1 80 ? 9.773 -10.220 -3.116 1.00 88.56 80 ALA A CA 1
ATOM 595 C C . ALA A 1 80 ? 8.603 -9.609 -2.330 1.00 88.56 80 ALA A C 1
ATOM 597 O O . ALA A 1 80 ? 8.237 -10.133 -1.282 1.00 88.56 80 ALA A O 1
ATOM 598 N N . PHE A 1 81 ? 7.970 -8.557 -2.862 1.00 87.44 81 PHE A N 1
ATOM 599 C CA . PHE A 1 81 ? 6.794 -7.952 -2.233 1.00 87.44 81 PHE A CA 1
ATOM 600 C C . PHE A 1 81 ? 5.594 -8.902 -2.194 1.00 87.44 81 PHE A C 1
ATOM 602 O O . PHE A 1 81 ? 4.956 -9.015 -1.154 1.00 87.44 81 PHE A O 1
ATOM 609 N N . ALA A 1 82 ? 5.318 -9.631 -3.279 1.00 86.75 82 ALA A N 1
ATOM 610 C CA . ALA A 1 82 ? 4.278 -10.659 -3.278 1.00 86.75 82 ALA A CA 1
ATOM 611 C C . ALA A 1 82 ? 4.562 -11.742 -2.225 1.00 86.75 82 ALA A C 1
ATOM 613 O O . ALA A 1 82 ? 3.657 -12.138 -1.498 1.00 86.75 82 ALA A O 1
ATOM 614 N N . GLY A 1 83 ? 5.828 -12.150 -2.089 1.00 88.31 83 GLY A N 1
ATOM 615 C CA . GLY A 1 83 ? 6.266 -13.096 -1.069 1.00 88.31 83 GLY A CA 1
ATOM 616 C C . GLY A 1 83 ? 5.976 -12.630 0.359 1.00 88.31 83 GLY A C 1
ATOM 617 O O . GLY A 1 83 ? 5.537 -13.441 1.164 1.00 88.31 83 GLY A O 1
ATOM 618 N N . LEU A 1 84 ? 6.149 -11.339 0.671 1.00 87.06 84 LEU A N 1
ATOM 619 C CA . LEU A 1 84 ? 5.810 -10.787 1.994 1.00 87.06 84 LEU A CA 1
ATOM 620 C C . LEU A 1 84 ? 4.317 -10.909 2.321 1.00 87.06 84 LEU A C 1
ATOM 622 O O . LEU A 1 84 ? 3.961 -11.086 3.480 1.00 87.06 84 LEU A O 1
ATOM 626 N N . LEU A 1 85 ? 3.450 -10.810 1.311 1.00 84.62 85 LEU A N 1
ATOM 627 C CA . LEU A 1 85 ? 1.997 -10.890 1.485 1.00 84.62 85 LEU A CA 1
ATOM 628 C C . LEU A 1 85 ? 1.497 -12.331 1.635 1.00 84.62 85 LEU A C 1
ATOM 630 O O . LEU A 1 85 ? 0.420 -12.546 2.179 1.00 84.62 85 LEU A O 1
ATOM 634 N N . THR A 1 86 ? 2.248 -13.305 1.120 1.00 82.88 86 THR A N 1
ATOM 635 C CA . THR A 1 86 ? 1.856 -14.723 1.086 1.00 82.88 86 THR A CA 1
ATOM 636 C C . THR A 1 86 ? 2.632 -15.589 2.072 1.00 82.88 86 THR A C 1
ATOM 638 O O . THR A 1 86 ? 2.475 -16.806 2.059 1.00 82.88 86 THR A O 1
ATOM 641 N N . GLN A 1 87 ? 3.535 -15.006 2.860 1.00 76.88 87 GLN A N 1
ATOM 642 C CA . GLN A 1 87 ? 4.204 -15.743 3.924 1.00 76.88 87 GLN A CA 1
ATOM 643 C C . GLN A 1 87 ? 3.188 -16.015 5.033 1.00 76.88 87 GLN A C 1
ATOM 645 O O . GLN A 1 87 ? 2.738 -15.086 5.703 1.00 76.88 87 GLN A O 1
ATOM 650 N N . ASP A 1 88 ? 2.830 -17.291 5.203 1.00 63.19 88 ASP A N 1
ATOM 651 C CA . ASP A 1 88 ? 2.119 -17.757 6.391 1.00 63.19 88 ASP A CA 1
ATOM 652 C C . ASP A 1 88 ? 2.918 -17.314 7.627 1.00 63.19 88 ASP A C 1
ATOM 654 O O . ASP A 1 88 ? 4.125 -17.567 7.717 1.00 63.19 88 ASP A O 1
ATOM 658 N N . LYS A 1 89 ? 2.253 -16.591 8.533 1.00 56.78 89 LYS A N 1
ATOM 659 C CA . LYS A 1 89 ? 2.809 -16.229 9.842 1.00 56.78 89 LYS A CA 1
ATOM 660 C C . LYS A 1 89 ? 2.833 -17.435 10.773 1.00 56.78 89 LYS A C 1
ATOM 662 O O . LYS A 1 89 ? 1.834 -18.187 10.783 1.00 56.78 89 LYS A O 1
#

Sequence (89 aa):
MIAKQLTELGVTSLEKLLNAAVAYDVETVELLEELNDTTIALHISPLEWCYCVSVQNGHITIKSGASVEASVTLNGSIIAFAGLLTQDK

Secondary structure (DSSP, 8-state):
-HHHHHHHHHHHHHHHHHHHHHTT-HHHHHHHHHTTT-EEEEEEETTTEEEEEEEETTEEEEEES--TT-SEEEEEEHHHHHHHHH---

Radius of gyration: 13.67 Å; Cα contacts (8 Å, |Δi|>4): 122; chains: 1; bounding box: 29×31×37 Å

Mean predicted aligned error: 6.13 Å